Protein AF-A0A7C9RHS9-F1 (afdb_monomer)

Organism: NCBI:txid2712852

pLDDT: mean 80.81, std 12.72, range [39.84, 94.25]

Mean predicted aligned error: 14.35 Å

Structure (mmCIF, N/CA/C/O backbone):
data_AF-A0A7C9RHS9-F1
#
_entry.id   AF-A0A7C9RHS9-F1
#
loop_
_atom_site.group_PDB
_atom_site.id
_atom_site.type_symbol
_atom_site.label_atom_id
_atom_site.label_alt_id
_atom_site.label_comp_id
_atom_site.label_asym_id
_atom_site.label_entity_id
_atom_site.label_seq_id
_atom_site.pdbx_PDB_ins_code
_atom_site.Cartn_x
_atom_site.Cartn_y
_atom_site.Cartn_z
_atom_site.occupancy
_atom_site.B_iso_or_equiv
_atom_site.auth_seq_id
_atom_site.auth_comp_id
_atom_site.auth_asym_id
_atom_site.auth_atom_id
_atom_site.pdbx_PDB_model_num
ATOM 1 N N . MET A 1 1 ? -6.613 -16.966 0.813 1.00 39.84 1 MET A N 1
ATOM 2 C CA . MET A 1 1 ? -6.222 -15.572 1.126 1.00 39.84 1 MET A CA 1
ATOM 3 C C . MET A 1 1 ? -6.980 -14.650 0.186 1.00 39.84 1 MET A C 1
ATOM 5 O O . MET A 1 1 ? -6.854 -14.815 -1.017 1.00 39.84 1 MET A O 1
ATOM 9 N N . THR A 1 2 ? -7.826 -13.759 0.704 1.00 50.84 2 THR A N 1
ATOM 10 C CA . THR A 1 2 ? -8.570 -12.784 -0.112 1.00 50.84 2 THR A CA 1
ATOM 11 C C . THR A 1 2 ? -7.602 -11.729 -0.655 1.00 50.84 2 THR A C 1
ATOM 13 O O . THR A 1 2 ? -6.766 -11.235 0.106 1.00 50.84 2 THR A O 1
ATOM 16 N N . LYS A 1 3 ? -7.686 -11.429 -1.959 1.00 53.22 3 LYS A N 1
ATOM 17 C CA . LYS A 1 3 ? -6.912 -10.382 -2.652 1.00 53.22 3 LYS A CA 1
ATOM 18 C C . LYS A 1 3 ? -6.927 -9.081 -1.837 1.00 53.22 3 LYS A C 1
ATOM 20 O O . LYS A 1 3 ? -7.923 -8.775 -1.183 1.00 53.22 3 LYS A O 1
ATOM 25 N N . ALA A 1 4 ? -5.817 -8.345 -1.841 1.00 57.88 4 ALA A N 1
ATOM 26 C CA . ALA A 1 4 ? -5.818 -6.987 -1.315 1.00 57.88 4 ALA A CA 1
ATOM 27 C C . ALA A 1 4 ? -6.829 -6.174 -2.134 1.00 57.88 4 ALA A C 1
ATOM 29 O O . ALA A 1 4 ? -6.725 -6.130 -3.355 1.00 57.88 4 ALA A O 1
ATOM 30 N N . ASP A 1 5 ? -7.837 -5.614 -1.469 1.00 65.88 5 ASP A N 1
ATOM 31 C CA . ASP A 1 5 ? -8.766 -4.689 -2.106 1.00 65.88 5 ASP A CA 1
ATOM 32 C C . ASP A 1 5 ? -8.003 -3.407 -2.448 1.00 65.88 5 ASP A C 1
ATOM 34 O O . ASP A 1 5 ? -7.659 -2.634 -1.550 1.00 65.88 5 ASP A O 1
ATOM 38 N N . ASP A 1 6 ? -7.759 -3.176 -3.739 1.00 71.31 6 ASP A N 1
ATOM 39 C CA . ASP A 1 6 ? -7.144 -1.950 -4.278 1.00 71.31 6 ASP A CA 1
ATOM 40 C C . ASP A 1 6 ? -8.109 -0.743 -4.247 1.00 71.31 6 ASP A C 1
ATOM 42 O O . ASP A 1 6 ? -7.853 0.307 -4.835 1.00 71.31 6 ASP A O 1
ATOM 46 N N . ARG A 1 7 ? -9.240 -0.870 -3.543 1.00 86.38 7 ARG A N 1
ATOM 47 C CA . ARG A 1 7 ? -10.255 0.174 -3.397 1.00 86.38 7 ARG A CA 1
ATOM 48 C C . ARG A 1 7 ? -9.676 1.406 -2.673 1.00 86.38 7 ARG A C 1
ATOM 50 O O . ARG A 1 7 ? -9.115 1.246 -1.578 1.00 86.38 7 ARG A O 1
ATOM 57 N N . PRO A 1 8 ? -9.850 2.634 -3.205 1.00 87.38 8 PRO A N 1
ATOM 58 C CA . PRO A 1 8 ? -9.391 3.856 -2.541 1.00 87.38 8 PRO A CA 1
ATOM 59 C C . PRO A 1 8 ? -10.091 4.044 -1.188 1.00 87.38 8 PRO A C 1
ATOM 61 O O . PRO A 1 8 ? -11.220 3.589 -1.008 1.00 87.38 8 PRO A O 1
ATOM 64 N N . TRP A 1 9 ? -9.408 4.655 -0.218 1.00 89.88 9 TRP A N 1
ATOM 65 C CA . TRP A 1 9 ? -9.997 5.009 1.081 1.00 89.88 9 TRP A CA 1
ATOM 66 C C . TRP A 1 9 ? -10.868 6.254 0.939 1.00 89.88 9 TRP A C 1
ATOM 68 O O . TRP A 1 9 ? -10.469 7.213 0.276 1.00 89.88 9 TRP A O 1
ATOM 78 N N . THR A 1 10 ? -12.057 6.228 1.537 1.00 93.19 10 THR A N 1
ATOM 79 C CA . THR A 1 10 ? -12.915 7.412 1.650 1.00 93.19 10 THR A CA 1
ATOM 80 C C . THR A 1 10 ? -12.689 8.096 2.998 1.00 93.19 10 THR A C 1
ATOM 82 O O . THR A 1 10 ? -12.277 7.456 3.966 1.00 93.19 10 THR A O 1
ATOM 85 N N . ALA A 1 11 ? -13.001 9.392 3.081 1.00 91.94 11 ALA A N 1
ATOM 86 C CA . ALA A 1 11 ? -12.874 10.152 4.327 1.00 91.94 11 ALA A CA 1
ATOM 87 C C . ALA A 1 11 ? -13.696 9.542 5.482 1.00 91.94 11 ALA A C 1
ATOM 89 O O . ALA A 1 11 ? -13.231 9.499 6.616 1.00 91.94 11 ALA A O 1
ATOM 90 N N . GLU A 1 12 ? -14.884 9.001 5.190 1.00 92.94 12 GLU A N 1
ATOM 91 C CA . GLU A 1 12 ? -15.729 8.323 6.185 1.00 92.94 12 GLU A CA 1
ATOM 92 C C . GLU A 1 12 ? -15.065 7.058 6.749 1.00 92.94 12 GLU A C 1
ATOM 94 O O . GLU A 1 12 ? -15.146 6.783 7.948 1.00 92.94 12 GLU A O 1
ATOM 99 N N . GLU A 1 13 ? -14.378 6.292 5.895 1.00 92.19 13 GLU A N 1
ATOM 100 C CA . GLU A 1 13 ? -13.644 5.099 6.315 1.00 92.19 13 GLU A CA 1
ATOM 101 C C . GLU A 1 13 ? -12.434 5.449 7.176 1.00 92.19 13 GLU A C 1
ATOM 103 O O . GLU A 1 13 ? -12.163 4.755 8.160 1.00 92.19 13 GLU A O 1
ATOM 108 N N . ASP A 1 14 ? -11.725 6.523 6.825 1.00 92.94 14 ASP A N 1
ATOM 109 C CA . ASP A 1 14 ? -10.589 7.029 7.592 1.00 92.94 14 ASP A CA 1
ATOM 110 C C . ASP A 1 14 ? -11.029 7.493 8.988 1.00 92.94 14 ASP A C 1
ATOM 112 O O . ASP A 1 14 ? -10.430 7.094 9.995 1.00 92.94 14 ASP A O 1
ATOM 116 N N . ASP A 1 15 ? -12.114 8.266 9.064 1.00 93.56 15 ASP A N 1
ATOM 117 C CA . ASP A 1 15 ? -12.696 8.742 10.320 1.00 93.56 15 ASP A CA 1
ATOM 118 C C . ASP A 1 15 ? -13.172 7.584 11.198 1.00 93.56 15 ASP A C 1
ATOM 120 O O . ASP A 1 15 ? -12.871 7.528 12.399 1.00 93.56 15 ASP A O 1
ATOM 124 N N . PHE A 1 16 ? -13.885 6.622 10.607 1.00 93.19 16 PHE A N 1
ATOM 125 C CA . PHE A 1 16 ? -14.329 5.426 11.312 1.00 93.19 16 PHE A CA 1
ATOM 126 C C . PHE A 1 16 ? -13.135 4.632 11.850 1.00 93.19 16 PHE A C 1
ATOM 128 O O . PHE A 1 16 ? -13.102 4.283 13.035 1.00 93.19 16 PHE A O 1
ATOM 135 N N . ALA A 1 17 ? -12.126 4.382 11.011 1.00 92.38 17 ALA A N 1
ATOM 136 C CA . ALA A 1 17 ? -10.944 3.627 11.397 1.00 92.38 17 ALA A CA 1
ATOM 137 C C . ALA A 1 17 ? -10.173 4.316 12.530 1.00 92.38 17 ALA A C 1
ATOM 139 O O . ALA A 1 17 ? -9.753 3.631 13.463 1.00 92.38 17 ALA A O 1
ATOM 140 N N . GLN A 1 18 ? -10.022 5.645 12.510 1.00 92.50 18 GLN A N 1
ATOM 141 C CA . GLN A 1 18 ? -9.338 6.385 13.576 1.00 92.50 18 GLN A CA 1
ATOM 142 C C . GLN A 1 18 ? -10.080 6.311 14.912 1.00 92.50 18 GLN A C 1
ATOM 144 O O . GLN A 1 18 ? -9.462 6.010 15.939 1.00 92.50 18 GLN A O 1
ATOM 149 N N . ARG A 1 19 ? -11.400 6.537 14.907 1.00 93.06 19 ARG A N 1
ATOM 150 C CA . ARG A 1 19 ? -12.229 6.482 16.124 1.00 93.06 19 ARG A CA 1
ATOM 151 C C . ARG A 1 19 ? -12.230 5.080 16.731 1.00 93.06 19 ARG A C 1
ATOM 153 O O . ARG A 1 19 ? -12.040 4.914 17.935 1.00 93.06 19 ARG A O 1
ATOM 160 N N . MET A 1 20 ? -12.381 4.064 15.885 1.00 92.81 20 MET A N 1
ATOM 161 C CA . MET A 1 20 ? -12.519 2.673 16.312 1.00 92.81 20 MET A CA 1
ATOM 162 C C . MET A 1 20 ? -11.185 1.993 16.650 1.00 92.81 20 MET A C 1
ATOM 164 O O . MET A 1 20 ? -11.182 1.004 17.381 1.00 92.81 20 MET A O 1
ATOM 168 N N . ASN A 1 21 ? -10.038 2.530 16.213 1.00 89.94 21 ASN A N 1
ATOM 169 C CA . ASN A 1 21 ? -8.709 1.964 16.499 1.00 89.94 21 ASN A CA 1
ATOM 170 C C . ASN A 1 21 ? -8.390 1.863 18.003 1.00 89.94 21 ASN A C 1
ATOM 172 O O . ASN A 1 21 ? -7.574 1.032 18.395 1.00 89.94 21 ASN A O 1
ATOM 176 N N . ARG A 1 22 ? -9.037 2.675 18.853 1.00 88.75 22 ARG A N 1
ATOM 177 C CA . ARG A 1 22 ? -8.914 2.583 20.322 1.00 88.75 22 ARG A CA 1
ATOM 178 C C . ARG A 1 22 ? -9.884 1.587 20.964 1.00 88.75 22 ARG A C 1
ATOM 180 O O . ARG A 1 22 ? -9.629 1.139 22.073 1.00 88.75 22 ARG A O 1
ATOM 187 N N . GLN A 1 23 ? -10.988 1.267 20.294 1.00 91.19 23 GLN A N 1
ATOM 188 C CA . GLN A 1 23 ? -12.101 0.500 20.865 1.00 91.19 23 GLN A CA 1
ATOM 189 C C . GLN A 1 23 ? -12.127 -0.958 20.397 1.00 91.19 23 GLN A C 1
ATOM 191 O O . GLN A 1 23 ? -12.636 -1.827 21.097 1.00 91.19 23 GLN A O 1
ATOM 196 N N . MET A 1 24 ? -11.583 -1.247 19.215 1.00 93.19 24 MET A N 1
ATOM 197 C CA . MET A 1 24 ? -11.634 -2.578 18.621 1.00 93.19 24 MET A CA 1
ATOM 198 C C . MET A 1 24 ? -10.333 -2.945 17.910 1.00 93.19 24 MET A C 1
ATOM 200 O O . MET A 1 24 ? -9.530 -2.106 17.506 1.00 93.19 24 MET A O 1
ATOM 204 N N . THR A 1 25 ? -10.127 -4.248 17.724 1.00 94.25 25 THR A N 1
ATOM 205 C CA . THR A 1 25 ? -8.946 -4.738 17.011 1.00 94.25 25 THR A CA 1
ATOM 206 C C . THR A 1 25 ? -9.019 -4.394 15.522 1.00 94.25 25 THR A C 1
ATOM 208 O O . THR A 1 25 ? -10.082 -4.435 14.904 1.00 94.25 25 THR A O 1
ATOM 211 N N . ARG A 1 26 ? -7.863 -4.177 14.887 1.00 92.50 26 ARG A N 1
ATOM 212 C CA . ARG A 1 26 ? -7.760 -3.906 13.436 1.00 92.50 26 ARG A CA 1
ATOM 213 C C . ARG A 1 26 ? -8.406 -4.987 12.557 1.00 92.50 26 ARG A C 1
ATOM 215 O O . ARG A 1 26 ? -8.816 -4.707 11.436 1.00 92.50 26 ARG A O 1
ATOM 222 N N . LYS A 1 27 ? -8.508 -6.227 13.056 1.00 93.44 27 LYS A N 1
ATOM 223 C CA . LYS A 1 27 ? -9.218 -7.323 12.377 1.00 93.44 27 LYS A CA 1
ATOM 224 C C . LYS A 1 27 ? -10.734 -7.100 12.387 1.00 93.44 27 LYS A C 1
ATOM 226 O O . LYS A 1 27 ? -11.376 -7.381 11.384 1.00 93.44 27 LYS A O 1
ATOM 231 N N . ALA A 1 28 ? -11.291 -6.608 13.494 1.00 93.06 28 ALA A N 1
ATOM 232 C CA . ALA A 1 28 ? -12.710 -6.279 13.605 1.00 93.06 28 ALA A CA 1
ATOM 233 C C . ALA A 1 28 ? -13.068 -5.045 12.763 1.00 93.06 28 ALA A C 1
ATOM 235 O O . ALA A 1 28 ? -14.023 -5.112 11.999 1.00 93.06 28 ALA A O 1
ATOM 236 N N . ILE A 1 29 ? -12.237 -3.994 12.796 1.00 93.62 29 ILE A N 1
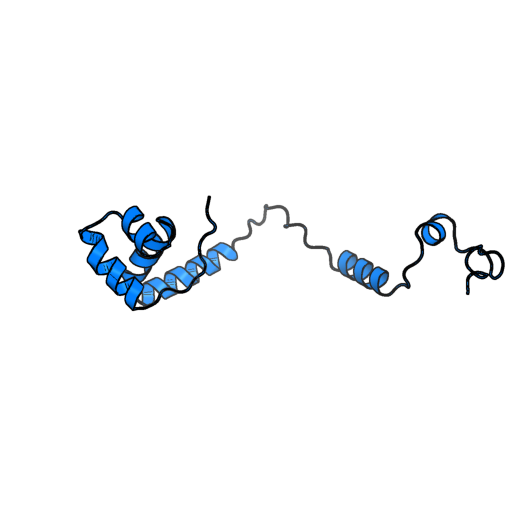ATOM 237 C CA . ILE A 1 29 ? -12.389 -2.810 11.925 1.00 93.62 29 ILE A CA 1
ATOM 238 C C . ILE A 1 29 ? -12.434 -3.236 10.457 1.00 93.62 29 ILE A C 1
ATOM 240 O O . ILE A 1 29 ? -13.326 -2.836 9.718 1.00 93.62 29 ILE A O 1
ATOM 244 N N . GLY A 1 30 ? -11.509 -4.111 10.050 1.00 92.31 30 GLY A N 1
ATOM 245 C CA . GLY A 1 30 ? -11.489 -4.656 8.695 1.00 92.31 30 GLY A CA 1
ATOM 246 C C . GLY A 1 30 ? -12.781 -5.388 8.330 1.00 92.31 30 GLY A C 1
ATOM 247 O O . GLY A 1 30 ? -13.312 -5.162 7.252 1.00 92.31 30 GLY A O 1
ATOM 248 N N . LYS A 1 31 ? -13.342 -6.199 9.238 1.00 92.75 31 LYS A N 1
ATOM 249 C CA . LYS A 1 31 ? -14.627 -6.875 8.992 1.00 92.75 31 LYS A CA 1
ATOM 250 C C . LYS A 1 31 ? -15.778 -5.891 8.771 1.00 92.75 31 LYS A C 1
ATOM 252 O O . LYS A 1 31 ? -16.586 -6.140 7.887 1.00 92.75 31 LYS A O 1
ATOM 257 N N . VAL A 1 32 ? -15.844 -4.805 9.544 1.00 92.88 32 VAL A N 1
ATOM 258 C CA . VAL A 1 32 ? -16.903 -3.790 9.403 1.00 92.88 32 VAL A CA 1
ATOM 259 C C . VAL A 1 32 ? -16.753 -3.012 8.093 1.00 92.88 32 VAL A C 1
ATOM 261 O O . VAL A 1 32 ? -17.734 -2.800 7.394 1.00 92.88 32 VAL A O 1
ATOM 264 N N . LEU A 1 33 ? -15.521 -2.651 7.723 1.00 90.38 33 LEU A N 1
ATOM 265 C CA . LEU A 1 33 ? -15.216 -1.903 6.495 1.00 90.38 33 LEU A CA 1
ATOM 266 C C . LEU A 1 33 ? -15.126 -2.778 5.229 1.00 90.38 33 LEU A C 1
ATOM 268 O O . LEU A 1 33 ? -14.808 -2.277 4.150 1.00 90.38 33 LEU A O 1
ATOM 272 N N . GLY A 1 34 ? -15.302 -4.097 5.352 1.00 91.44 34 GLY A N 1
ATOM 273 C CA . GLY A 1 34 ? -15.071 -5.043 4.255 1.00 91.44 34 GLY A CA 1
ATOM 274 C C . GLY A 1 34 ? -13.617 -5.090 3.762 1.00 91.44 34 GLY A C 1
ATOM 275 O O . GLY A 1 34 ? -13.369 -5.473 2.628 1.00 91.44 34 GLY A O 1
ATOM 276 N N . ARG A 1 35 ? -12.635 -4.697 4.584 1.00 90.50 35 ARG A N 1
ATOM 277 C CA . ARG A 1 35 ? -11.202 -4.666 4.241 1.00 90.50 35 ARG A CA 1
ATOM 278 C C . ARG A 1 35 ? -10.393 -5.705 5.020 1.00 90.50 35 ARG A C 1
ATOM 280 O O . ARG A 1 35 ? -10.761 -6.174 6.097 1.00 90.50 35 ARG A O 1
ATOM 287 N N . THR A 1 36 ? -9.203 -6.033 4.520 1.00 91.69 36 THR A N 1
ATOM 288 C CA . THR A 1 36 ? -8.271 -6.909 5.249 1.00 91.69 36 THR A CA 1
ATOM 289 C C . THR A 1 36 ? -7.610 -6.181 6.428 1.00 91.69 36 THR A C 1
ATOM 291 O O . THR A 1 36 ? -7.392 -4.969 6.397 1.00 91.69 36 THR A O 1
ATOM 294 N N . LYS A 1 37 ? -7.192 -6.931 7.461 1.00 92.62 37 LYS A N 1
ATOM 295 C CA . LYS A 1 37 ? -6.413 -6.394 8.602 1.00 92.62 37 LYS A CA 1
ATOM 296 C C . LYS A 1 37 ? -5.181 -5.599 8.138 1.00 92.62 37 LYS A C 1
ATOM 298 O O . LYS A 1 37 ? -4.837 -4.580 8.739 1.00 92.62 37 LYS A O 1
ATOM 303 N N . ASN A 1 38 ? -4.505 -6.079 7.093 1.00 91.06 38 ASN A N 1
ATOM 304 C CA . ASN A 1 38 ? -3.296 -5.449 6.563 1.00 91.06 38 ASN A CA 1
ATOM 305 C C . ASN A 1 38 ? -3.616 -4.118 5.880 1.00 91.06 38 ASN A C 1
ATOM 307 O O . ASN A 1 38 ? -2.896 -3.150 6.111 1.00 91.06 38 ASN A O 1
ATOM 311 N N . ALA A 1 39 ? -4.720 -4.045 5.129 1.00 90.31 39 ALA A N 1
ATOM 312 C CA . ALA A 1 39 ? -5.186 -2.798 4.532 1.00 90.31 39 ALA A CA 1
ATOM 313 C C . ALA A 1 39 ? -5.497 -1.748 5.610 1.00 90.31 39 ALA A C 1
ATOM 315 O O . ALA A 1 39 ? -4.998 -0.633 5.523 1.00 90.31 39 ALA A O 1
ATOM 316 N N . VAL A 1 40 ? -6.215 -2.123 6.677 1.00 92.56 40 VAL A N 1
ATOM 317 C CA . VAL A 1 40 ? -6.496 -1.226 7.818 1.00 92.56 40 VAL A CA 1
ATOM 318 C C . VAL A 1 40 ? -5.211 -0.768 8.510 1.00 92.56 40 VAL A C 1
ATOM 320 O O . VAL A 1 40 ? -5.060 0.401 8.847 1.00 92.56 40 VAL A O 1
ATOM 323 N N . THR A 1 41 ? -4.251 -1.676 8.699 1.00 92.44 41 THR A N 1
ATOM 324 C CA . THR A 1 41 ? -2.965 -1.332 9.329 1.00 92.44 41 THR A CA 1
ATOM 325 C C . THR A 1 41 ? -2.155 -0.363 8.465 1.00 92.44 41 THR A C 1
ATOM 327 O O . THR A 1 41 ? -1.559 0.573 8.994 1.00 92.44 41 THR A O 1
ATOM 330 N N . GLY A 1 42 ? -2.145 -0.564 7.144 1.00 91.25 42 GLY A N 1
ATOM 331 C CA . GLY A 1 42 ? -1.500 0.340 6.194 1.00 91.25 42 GLY A CA 1
ATOM 332 C C . GLY A 1 42 ? -2.186 1.705 6.118 1.00 91.25 42 GLY A C 1
ATOM 333 O O . GLY A 1 42 ? -1.495 2.718 6.154 1.00 91.25 42 GLY A 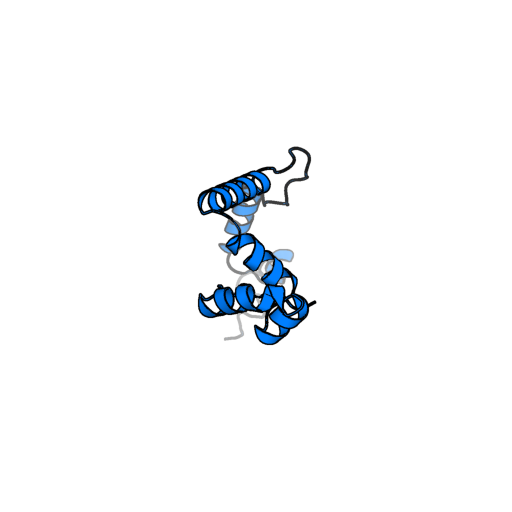O 1
ATOM 334 N N . GLY A 1 43 ? -3.522 1.730 6.087 1.00 91.06 43 GLY A N 1
ATOM 335 C CA . GLY A 1 43 ? -4.327 2.956 6.081 1.00 91.06 43 GLY A CA 1
ATOM 336 C C . GLY A 1 43 ? -4.083 3.810 7.323 1.00 91.06 43 GLY A C 1
ATOM 337 O O . GLY A 1 43 ? -3.668 4.958 7.207 1.00 91.06 43 GLY A O 1
ATOM 338 N N . LEU A 1 44 ? -4.189 3.222 8.520 1.00 92.25 44 LEU A N 1
ATOM 339 C CA . LEU A 1 44 ? -3.902 3.925 9.779 1.00 92.25 44 LEU A CA 1
ATOM 340 C C . LEU A 1 44 ? -2.462 4.449 9.851 1.00 92.25 44 LEU A C 1
ATOM 342 O O . LEU A 1 44 ? -2.226 5.539 10.369 1.00 92.25 44 LEU A O 1
ATOM 346 N N . ARG A 1 45 ? -1.493 3.693 9.320 1.00 91.62 45 ARG A N 1
ATOM 347 C CA . ARG A 1 45 ? -0.099 4.145 9.246 1.00 91.62 45 ARG A CA 1
ATOM 348 C C . ARG A 1 45 ? 0.049 5.358 8.328 1.00 91.62 45 ARG A C 1
ATOM 350 O O . ARG A 1 45 ? 0.776 6.274 8.684 1.00 91.62 45 ARG A O 1
ATOM 357 N N . LEU A 1 46 ? -0.626 5.370 7.179 1.00 89.94 46 LEU A N 1
ATOM 358 C CA . LEU A 1 46 ? -0.619 6.519 6.271 1.00 89.94 46 LEU A CA 1
ATOM 359 C C . LEU A 1 46 ? -1.290 7.736 6.910 1.00 89.94 46 LEU A C 1
ATOM 361 O O . LEU A 1 46 ? -0.742 8.831 6.817 1.00 89.94 46 LEU A O 1
ATOM 365 N N . LEU A 1 47 ? -2.418 7.551 7.599 1.00 89.56 47 LEU A N 1
ATOM 366 C CA . LEU A 1 47 ? -3.120 8.626 8.306 1.00 89.56 47 LEU A CA 1
ATOM 367 C C . LEU A 1 47 ? -2.256 9.278 9.388 1.00 89.56 47 LEU A C 1
ATOM 369 O O . LEU A 1 47 ? -2.275 10.496 9.514 1.00 89.56 47 LEU A O 1
ATOM 373 N N . ALA A 1 48 ? -1.457 8.486 10.104 1.00 91.06 48 ALA A N 1
ATOM 374 C CA . ALA A 1 48 ? -0.542 8.985 11.127 1.00 91.06 48 ALA A CA 1
ATOM 375 C C . ALA A 1 48 ? 0.695 9.720 10.569 1.00 91.06 48 ALA A C 1
ATOM 377 O O . ALA A 1 48 ? 1.374 10.400 11.331 1.00 91.06 48 ALA A O 1
ATOM 378 N N . MET A 1 49 ? 1.006 9.573 9.276 1.00 92.75 49 MET A N 1
ATOM 379 C CA . MET A 1 49 ? 2.166 10.211 8.642 1.00 92.75 49 MET A CA 1
ATOM 380 C C . MET A 1 49 ? 1.874 11.641 8.197 1.00 92.75 49 MET A C 1
ATOM 382 O O . MET A 1 49 ? 0.786 11.936 7.687 1.00 92.75 49 MET A O 1
ATOM 386 N N . THR A 1 50 ? 2.894 12.496 8.274 1.00 94.06 50 THR A N 1
ATOM 387 C CA . THR A 1 50 ? 2.844 13.848 7.701 1.00 94.06 50 THR A CA 1
ATOM 388 C C . THR A 1 50 ? 2.860 13.806 6.163 1.00 94.06 50 THR A C 1
ATOM 390 O O . THR A 1 50 ? 3.287 12.813 5.559 1.00 94.06 50 THR A O 1
ATOM 393 N N . PRO A 1 51 ? 2.424 14.878 5.471 1.00 92.19 51 PRO A N 1
ATOM 394 C CA . PRO A 1 51 ? 2.504 14.946 4.011 1.00 92.19 51 PRO A CA 1
ATOM 395 C C . PRO A 1 51 ? 3.930 14.759 3.468 1.00 92.19 51 PRO A C 1
ATOM 397 O O . PRO A 1 51 ? 4.107 14.146 2.415 1.00 92.19 51 PRO A O 1
ATOM 400 N N . GLU A 1 52 ? 4.944 15.244 4.189 1.00 92.56 52 GLU A N 1
ATOM 401 C CA . GLU A 1 52 ? 6.355 15.087 3.819 1.00 92.56 52 GLU A CA 1
ATOM 402 C C . GLU A 1 52 ? 6.821 13.637 3.952 1.00 92.56 52 GLU A C 1
ATOM 404 O O . GLU A 1 52 ? 7.395 13.082 3.015 1.00 92.56 52 GLU A O 1
ATOM 409 N N . GLU A 1 53 ? 6.495 12.973 5.062 1.00 92.81 53 GLU A N 1
ATOM 410 C CA . GLU A 1 53 ? 6.808 11.556 5.267 1.00 92.81 53 GLU A CA 1
ATOM 411 C C . GLU A 1 53 ? 6.167 10.669 4.199 1.00 92.81 53 GLU A C 1
ATOM 413 O O . GLU A 1 53 ? 6.795 9.726 3.714 1.00 92.81 53 GLU A O 1
ATOM 418 N N . ARG A 1 54 ? 4.938 10.987 3.774 1.00 91.31 54 ARG A N 1
ATOM 419 C CA . ARG A 1 54 ? 4.263 10.269 2.683 1.00 91.31 54 ARG A CA 1
ATOM 420 C C . ARG A 1 54 ? 5.008 10.423 1.357 1.00 91.31 54 ARG A C 1
ATOM 422 O O . ARG A 1 54 ? 5.182 9.431 0.646 1.00 91.31 54 ARG A O 1
ATOM 429 N N . ARG A 1 55 ? 5.476 11.635 1.031 1.00 90.06 55 ARG A N 1
ATOM 430 C CA . ARG A 1 55 ? 6.293 11.894 -0.171 1.00 90.06 55 ARG A CA 1
ATOM 431 C C . ARG A 1 55 ? 7.619 11.139 -0.106 1.00 90.06 55 ARG A C 1
ATOM 433 O O . ARG A 1 55 ? 7.982 10.471 -1.072 1.00 90.06 55 ARG A O 1
ATOM 440 N N . ASN A 1 56 ? 8.287 11.165 1.044 1.00 94.06 56 ASN A N 1
ATOM 441 C CA . ASN A 1 56 ? 9.546 10.455 1.262 1.00 94.06 56 ASN A CA 1
ATOM 442 C C . ASN A 1 56 ? 9.365 8.936 1.159 1.00 94.06 56 ASN A C 1
ATOM 444 O O . ASN A 1 56 ? 10.159 8.267 0.503 1.00 94.06 56 ASN A O 1
ATOM 448 N N . LEU A 1 57 ? 8.288 8.382 1.725 1.00 89.81 57 LEU A N 1
ATOM 449 C CA . LEU A 1 57 ? 7.947 6.964 1.594 1.00 89.81 57 LEU A CA 1
ATOM 450 C C . LEU A 1 57 ? 7.696 6.576 0.132 1.00 89.81 57 LEU A C 1
ATOM 452 O O . LEU A 1 57 ? 8.133 5.510 -0.307 1.00 89.81 57 LEU A O 1
ATOM 456 N N . HIS A 1 58 ? 6.992 7.424 -0.621 1.00 88.69 58 HIS A N 1
ATOM 457 C CA . HIS A 1 58 ? 6.772 7.220 -2.050 1.00 88.69 58 HIS A CA 1
ATOM 458 C C . HIS A 1 58 ? 8.099 7.224 -2.825 1.00 88.69 58 HIS A C 1
ATOM 460 O O . HIS A 1 58 ? 8.362 6.297 -3.594 1.00 88.69 58 HIS A O 1
ATOM 466 N N . ALA A 1 59 ? 8.969 8.206 -2.573 1.00 90.19 59 ALA A N 1
ATOM 467 C CA . ALA A 1 59 ? 10.293 8.292 -3.186 1.00 90.19 59 ALA A CA 1
ATOM 468 C C . ALA A 1 59 ? 11.164 7.072 -2.843 1.00 90.19 59 ALA A C 1
ATOM 470 O O . ALA A 1 59 ? 11.719 6.435 -3.737 1.00 90.19 59 ALA A O 1
ATOM 471 N N . TYR A 1 60 ? 11.207 6.677 -1.571 1.00 88.56 60 TYR A N 1
ATOM 472 C CA . TYR A 1 60 ? 11.933 5.498 -1.099 1.00 88.56 60 TYR A CA 1
ATOM 473 C C . TYR A 1 60 ? 11.448 4.205 -1.773 1.00 88.56 60 TYR A C 1
ATOM 475 O O . TYR A 1 60 ? 12.250 3.394 -2.236 1.00 88.56 60 TYR A O 1
ATOM 483 N N . ARG A 1 61 ? 10.127 4.023 -1.906 1.00 87.25 61 ARG A N 1
ATOM 484 C CA . ARG A 1 61 ? 9.540 2.886 -2.637 1.00 87.25 61 ARG A CA 1
ATOM 485 C C . ARG A 1 61 ? 9.912 2.886 -4.118 1.00 87.25 61 ARG A C 1
ATOM 487 O O . ARG A 1 61 ? 10.160 1.817 -4.671 1.00 87.25 61 ARG A O 1
ATOM 494 N N . SER A 1 62 ? 9.956 4.057 -4.749 1.00 84.94 62 SER A N 1
ATOM 495 C CA . SER A 1 62 ? 10.407 4.199 -6.136 1.00 84.94 62 SER A CA 1
ATOM 496 C C . SER A 1 62 ? 11.873 3.795 -6.290 1.00 84.94 62 SER A C 1
ATOM 498 O O . SER A 1 62 ? 12.205 3.029 -7.190 1.00 84.94 62 SER A O 1
ATOM 500 N N . GLN A 1 63 ? 12.740 4.244 -5.380 1.00 83.75 63 GLN A N 1
ATOM 501 C CA . GLN A 1 63 ? 14.159 3.881 -5.377 1.00 83.75 63 GLN A CA 1
ATOM 502 C C . GLN A 1 63 ? 14.363 2.374 -5.181 1.00 83.75 63 GLN A C 1
ATOM 504 O O . GLN A 1 63 ? 15.153 1.767 -5.895 1.00 83.75 63 GLN A O 1
ATOM 509 N N . LEU A 1 64 ? 13.621 1.745 -4.261 1.00 79.56 64 LEU A N 1
ATOM 510 C CA . LEU A 1 64 ? 13.663 0.291 -4.069 1.00 79.56 64 LEU A CA 1
ATOM 511 C C . LEU A 1 64 ? 13.283 -0.477 -5.339 1.00 79.56 64 LEU A C 1
ATOM 513 O O . LEU A 1 64 ? 13.926 -1.470 -5.649 1.00 79.56 64 LEU A O 1
ATOM 517 N N . ARG A 1 65 ? 12.278 -0.012 -6.094 1.00 71.81 65 ARG A N 1
ATOM 518 C CA . ARG A 1 65 ? 11.904 -0.627 -7.380 1.00 71.81 65 ARG A CA 1
ATOM 519 C C . ARG A 1 65 ? 12.998 -0.514 -8.443 1.00 71.81 65 ARG A C 1
ATOM 521 O O . ARG A 1 65 ? 13.028 -1.334 -9.351 1.00 71.81 65 ARG A O 1
ATOM 528 N N . GLN A 1 66 ? 13.848 0.507 -8.358 1.00 67.44 66 GLN A N 1
ATOM 529 C CA . GLN A 1 66 ? 14.946 0.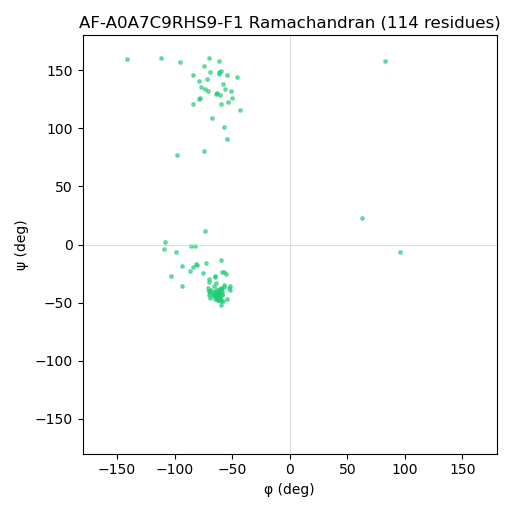727 -9.302 1.00 67.44 66 GLN A CA 1
ATOM 530 C C . GLN A 1 66 ? 16.208 -0.068 -8.954 1.00 67.44 66 GLN A C 1
ATOM 532 O O . GLN A 1 66 ? 17.039 -0.277 -9.834 1.00 67.44 66 GLN A O 1
ATOM 537 N N . LYS A 1 67 ? 16.353 -0.540 -7.708 1.00 63.25 67 LYS A N 1
ATOM 538 C CA . LYS A 1 67 ? 17.434 -1.450 -7.314 1.00 63.25 67 LYS A CA 1
ATOM 539 C C . LYS A 1 67 ? 17.153 -2.853 -7.860 1.00 63.25 67 LYS A C 1
ATOM 541 O O . LYS A 1 67 ? 16.637 -3.709 -7.153 1.00 63.25 67 LYS A O 1
ATOM 546 N N . VAL A 1 68 ? 17.459 -3.052 -9.136 1.00 61.66 68 VAL A N 1
ATOM 547 C CA . VAL A 1 68 ? 17.676 -4.377 -9.727 1.00 61.66 68 VAL A CA 1
ATOM 548 C C . VAL A 1 68 ? 19.085 -4.799 -9.313 1.00 61.66 68 VAL A C 1
ATOM 550 O O . VAL A 1 68 ? 20.014 -4.007 -9.491 1.00 61.66 68 VAL A O 1
ATOM 553 N N . ASP A 1 69 ? 19.253 -5.974 -8.702 1.00 63.91 69 ASP A N 1
ATOM 554 C CA . ASP A 1 69 ? 20.593 -6.483 -8.396 1.00 63.91 69 ASP A CA 1
ATOM 555 C C . ASP A 1 69 ? 21.360 -6.643 -9.723 1.00 63.91 69 ASP A C 1
ATOM 557 O O . ASP A 1 69 ? 20.823 -7.249 -10.654 1.00 63.91 69 ASP A O 1
ATOM 561 N N . PRO A 1 70 ? 22.585 -6.106 -9.864 1.00 64.31 70 PRO A N 1
ATOM 562 C CA . PRO A 1 70 ? 23.387 -6.306 -11.070 1.00 64.31 70 PRO A CA 1
ATOM 563 C C . PRO A 1 70 ? 23.641 -7.785 -11.396 1.00 64.31 70 PRO A C 1
ATOM 565 O O . PRO A 1 70 ? 23.928 -8.105 -12.547 1.00 64.31 70 PRO A O 1
ATOM 568 N N . ASN A 1 71 ? 23.563 -8.665 -10.391 1.00 68.50 71 ASN A N 1
ATOM 569 C CA . ASN A 1 71 ? 23.756 -10.107 -10.517 1.00 68.50 71 ASN A CA 1
ATOM 570 C C . ASN A 1 71 ? 22.444 -10.897 -10.606 1.00 68.50 71 ASN A C 1
ATOM 572 O O . ASN A 1 71 ? 22.500 -12.108 -10.832 1.00 68.50 71 ASN A O 1
ATOM 576 N N . ASP A 1 72 ? 21.279 -10.261 -10.432 1.00 67.38 72 ASP A N 1
ATOM 577 C CA . ASP A 1 72 ? 20.017 -10.945 -10.703 1.00 67.38 72 ASP A CA 1
ATOM 578 C C . ASP A 1 72 ? 19.969 -11.266 -12.203 1.00 67.38 72 ASP A C 1
ATOM 580 O O . ASP A 1 72 ? 20.197 -10.374 -13.032 1.00 67.38 72 ASP A O 1
ATOM 584 N N . PRO A 1 73 ? 19.671 -12.521 -12.594 1.00 65.56 73 PRO A N 1
ATOM 585 C CA . PRO A 1 73 ? 19.489 -12.833 -13.998 1.00 65.56 73 PRO A CA 1
ATOM 586 C C . PRO A 1 73 ? 18.394 -11.907 -14.534 1.00 65.56 73 PRO A C 1
ATOM 588 O O . PRO A 1 73 ? 17.360 -11.739 -13.873 1.00 65.56 73 PRO A O 1
ATOM 591 N N . PRO A 1 74 ? 18.592 -11.282 -15.707 1.00 64.62 74 PRO A N 1
ATOM 592 C CA . PRO A 1 74 ? 17.577 -10.414 -16.268 1.00 64.62 74 PRO A CA 1
ATOM 593 C C . PRO A 1 74 ? 16.282 -11.219 -16.334 1.00 64.62 74 PRO A C 1
ATOM 595 O O . PRO A 1 74 ? 16.254 -12.289 -16.944 1.00 64.62 74 PRO A O 1
ATOM 598 N N . ILE A 1 75 ? 15.212 -10.722 -15.694 1.00 67.12 75 ILE A N 1
ATOM 599 C CA . ILE A 1 75 ? 13.843 -11.174 -15.981 1.00 67.12 75 ILE A CA 1
ATOM 600 C C . ILE A 1 75 ? 13.789 -11.244 -17.499 1.00 67.12 75 ILE A C 1
ATOM 602 O O . ILE A 1 75 ? 14.032 -10.202 -18.100 1.00 67.12 75 ILE A O 1
ATOM 606 N N . TYR A 1 76 ? 13.608 -12.431 -18.091 1.00 68.50 76 TYR A N 1
ATOM 607 C CA . TYR A 1 76 ? 13.841 -12.672 -19.518 1.00 68.50 76 TYR A CA 1
ATOM 608 C C . TYR A 1 76 ? 13.045 -11.672 -20.362 1.00 68.50 76 TYR A C 1
ATOM 610 O O . TYR A 1 76 ? 11.869 -11.866 -20.670 1.00 68.50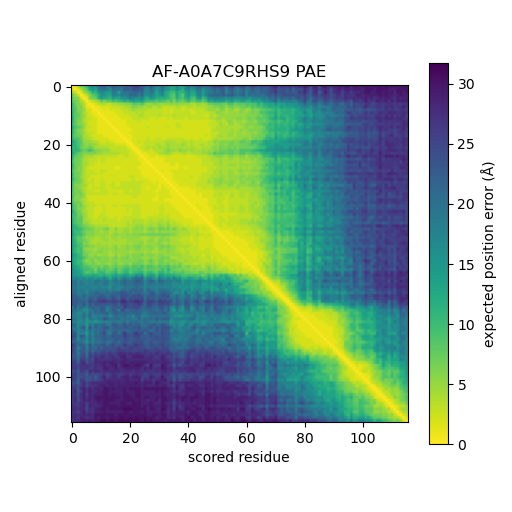 76 TYR A O 1
ATOM 618 N N . ARG A 1 77 ? 13.675 -10.539 -20.667 1.00 68.25 77 ARG A N 1
ATOM 619 C CA . ARG A 1 77 ? 13.163 -9.534 -21.578 1.00 68.25 77 ARG A CA 1
ATOM 620 C C . ARG A 1 77 ? 13.593 -10.050 -22.941 1.00 68.25 77 ARG A C 1
ATOM 622 O O . ARG A 1 77 ? 14.794 -10.258 -23.122 1.00 68.25 77 ARG A O 1
ATOM 629 N N . PRO A 1 78 ? 12.655 -10.297 -23.868 1.00 80.50 78 PRO A N 1
ATOM 630 C CA . PRO A 1 78 ? 13.020 -10.665 -25.224 1.00 80.50 78 PRO A CA 1
ATOM 631 C C . PRO A 1 78 ? 14.033 -9.650 -25.756 1.00 80.50 78 PRO A C 1
ATOM 633 O O . PRO A 1 78 ? 13.847 -8.441 -25.579 1.00 80.50 78 PRO A O 1
ATOM 636 N N . THR A 1 79 ? 15.123 -10.131 -26.352 1.00 83.12 79 THR A N 1
ATOM 637 C CA . THR A 1 79 ? 16.100 -9.239 -26.983 1.00 83.12 79 THR A CA 1
ATOM 638 C C . THR A 1 79 ? 15.423 -8.452 -28.115 1.00 83.12 79 THR A C 1
ATOM 640 O O . THR A 1 79 ? 14.397 -8.898 -28.643 1.00 83.12 79 THR A O 1
ATOM 643 N N . PRO A 1 80 ? 15.967 -7.293 -28.532 1.00 86.44 80 PRO A N 1
ATOM 644 C CA . PRO A 1 80 ? 15.455 -6.570 -29.698 1.00 86.44 80 PRO A CA 1
ATOM 645 C C . PRO A 1 80 ? 15.340 -7.461 -30.944 1.00 86.44 80 PRO A C 1
ATOM 647 O O . PRO A 1 80 ? 14.370 -7.356 -31.686 1.00 86.44 80 PRO A O 1
ATOM 650 N N . GLU A 1 81 ? 16.280 -8.393 -31.119 1.00 87.06 81 GLU A N 1
A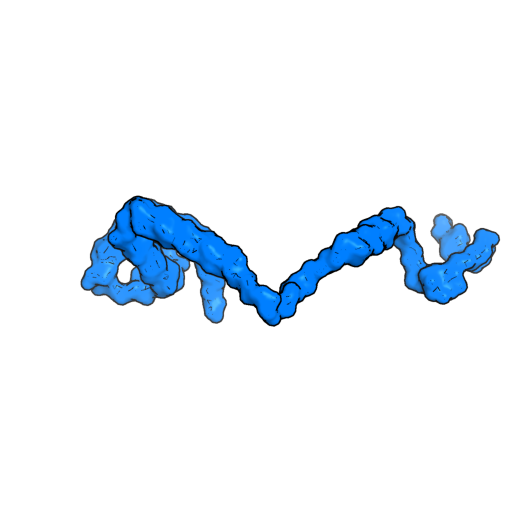TOM 651 C CA . GLU A 1 81 ? 16.252 -9.395 -32.189 1.00 87.06 81 GLU A CA 1
ATOM 652 C C . GLU A 1 81 ? 15.057 -10.345 -32.071 1.00 87.06 81 GLU 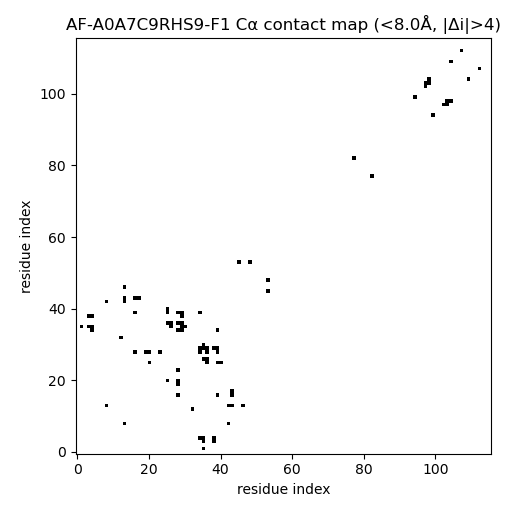A C 1
ATOM 654 O O . GLU A 1 81 ? 14.359 -10.576 -33.052 1.00 87.06 81 GLU A O 1
ATOM 659 N N . MET A 1 82 ? 14.764 -10.852 -30.870 1.00 86.00 82 MET A N 1
ATOM 660 C CA . MET A 1 82 ? 13.600 -11.712 -30.640 1.00 86.00 82 MET A CA 1
ATOM 661 C C . MET A 1 82 ? 12.270 -10.987 -30.850 1.00 86.00 82 MET A C 1
ATOM 663 O O . MET A 1 82 ? 11.302 -11.592 -31.309 1.00 86.00 82 MET A O 1
ATOM 667 N N . LEU A 1 83 ? 12.195 -9.703 -30.488 1.00 89.25 83 LEU A N 1
ATOM 668 C CA . LEU A 1 83 ? 11.014 -8.882 -30.757 1.00 89.25 83 LEU A CA 1
ATOM 669 C C . LEU A 1 83 ? 10.833 -8.677 -32.258 1.00 89.25 83 LEU A C 1
ATOM 671 O O . LEU A 1 83 ? 9.726 -8.850 -32.758 1.00 89.25 83 LEU A O 1
ATOM 675 N N . HIS A 1 84 ? 11.922 -8.386 -32.970 1.00 88.44 84 HIS A N 1
ATOM 676 C CA . HIS A 1 84 ? 11.898 -8.234 -34.417 1.00 88.44 84 HIS A CA 1
ATOM 677 C C . HIS A 1 84 ? 11.472 -9.529 -35.117 1.00 88.44 84 HIS A C 1
ATOM 679 O O . HIS A 1 84 ? 10.562 -9.503 -35.935 1.00 88.44 84 HIS A O 1
ATOM 685 N N . ASP A 1 85 ? 12.051 -10.672 -34.750 1.00 88.44 85 ASP A N 1
ATOM 686 C CA . ASP A 1 85 ? 11.676 -11.984 -35.289 1.00 88.44 85 ASP A CA 1
ATOM 687 C C . ASP A 1 85 ? 10.202 -12.326 -35.002 1.00 88.44 85 ASP A C 1
ATOM 689 O O . ASP A 1 85 ? 9.481 -12.793 -35.885 1.00 88.44 85 ASP A O 1
ATOM 693 N N . ARG A 1 86 ? 9.698 -12.009 -33.804 1.00 84.88 86 ARG A N 1
ATOM 694 C CA . ARG A 1 86 ? 8.270 -12.147 -33.486 1.00 84.88 86 ARG A CA 1
ATOM 695 C C . ARG A 1 86 ? 7.395 -11.264 -34.378 1.00 84.88 86 ARG A C 1
ATOM 697 O O . ARG A 1 86 ? 6.363 -11.728 -34.859 1.00 84.88 86 ARG A O 1
ATOM 704 N N . ASP A 1 87 ? 7.780 -10.008 -34.573 1.00 89.81 87 ASP A N 1
ATOM 705 C CA . ASP A 1 87 ? 7.024 -9.051 -35.379 1.00 89.81 87 ASP A CA 1
ATOM 706 C C . ASP A 1 87 ? 7.082 -9.414 -36.879 1.00 89.81 87 ASP A C 1
ATOM 708 O O . ASP A 1 87 ? 6.093 -9.274 -37.589 1.00 89.81 87 ASP A O 1
ATOM 712 N N . VAL A 1 88 ? 8.185 -9.994 -37.359 1.00 86.25 88 VAL A N 1
ATOM 713 C CA . VAL A 1 88 ? 8.279 -10.576 -38.710 1.00 86.25 88 VAL A CA 1
ATOM 714 C C . VAL A 1 88 ? 7.325 -11.763 -38.855 1.00 86.25 88 VAL A C 1
ATOM 716 O O . VAL A 1 88 ? 6.587 -11.847 -39.836 1.00 86.25 88 VAL A O 1
ATOM 719 N N . ARG A 1 89 ? 7.280 -12.667 -37.867 1.00 79.75 89 ARG A N 1
ATOM 720 C CA . ARG A 1 89 ? 6.366 -13.823 -37.881 1.00 79.75 89 ARG A CA 1
ATOM 721 C C . ARG A 1 89 ? 4.896 -13.421 -37.849 1.00 79.75 89 ARG A C 1
ATOM 723 O O . ARG A 1 89 ? 4.082 -14.129 -38.430 1.00 79.75 89 ARG A O 1
ATOM 730 N N . SER A 1 90 ? 4.548 -12.319 -37.186 1.00 78.56 90 SER A N 1
ATOM 731 C CA . SER A 1 90 ? 3.164 -11.832 -37.136 1.00 78.56 90 SER A CA 1
ATOM 732 C C . SER A 1 90 ? 2.714 -11.163 -38.438 1.00 78.56 90 SER A C 1
ATOM 734 O O . SER A 1 90 ? 1.519 -11.152 -38.722 1.00 78.56 90 SER A O 1
ATOM 736 N N . MET A 1 91 ? 3.650 -10.644 -39.240 1.00 79.62 91 MET A N 1
ATOM 737 C CA . MET A 1 91 ? 3.375 -10.078 -40.567 1.00 79.62 91 MET A CA 1
ATOM 738 C C . MET A 1 91 ? 3.251 -11.140 -41.669 1.00 79.62 91 MET A C 1
ATOM 740 O O . MET A 1 91 ? 2.728 -10.843 -42.744 1.00 79.62 91 MET A O 1
ATOM 744 N N . LEU A 1 92 ? 3.725 -12.368 -41.432 1.00 74.56 92 LEU A N 1
ATOM 745 C CA . LEU A 1 92 ? 3.56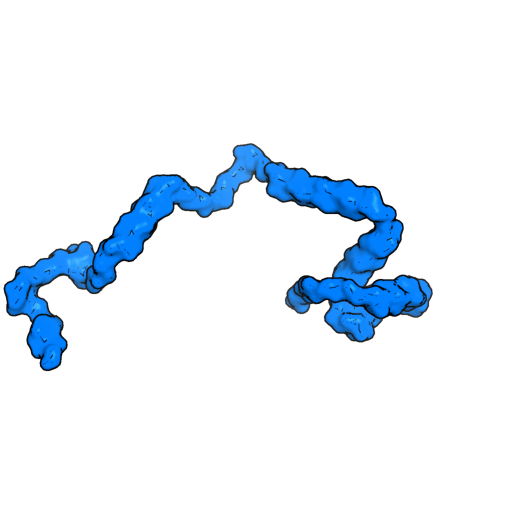3 -13.471 -42.377 1.00 74.56 92 LEU A CA 1
ATOM 746 C C . LEU A 1 92 ? 2.100 -13.951 -42.395 1.00 74.56 92 LEU A C 1
ATOM 748 O O . LEU A 1 92 ? 1.461 -14.024 -41.343 1.00 74.56 92 LEU A O 1
ATOM 752 N N . PRO A 1 93 ? 1.554 -14.324 -43.567 1.00 73.00 93 PRO A N 1
ATOM 753 C CA . PRO A 1 93 ? 0.240 -14.951 -43.631 1.00 73.00 93 PRO A CA 1
ATOM 754 C C . PRO A 1 93 ? 0.245 -16.230 -42.788 1.00 73.00 93 PRO A C 1
ATOM 756 O O . PRO A 1 93 ? 1.209 -16.999 -42.832 1.00 73.00 93 PRO A O 1
ATOM 759 N N . HIS A 1 94 ? -0.827 -16.465 -42.023 1.00 65.56 94 HIS A N 1
ATOM 760 C CA . HIS A 1 94 ? -0.993 -17.695 -41.250 1.00 65.56 94 HIS A CA 1
ATOM 761 C C . HIS A 1 94 ? -0.925 -18.906 -42.193 1.00 65.56 94 HIS A C 1
ATOM 763 O O . HIS A 1 94 ? -1.889 -19.214 -42.892 1.00 65.56 94 HIS A O 1
ATOM 769 N N . ARG A 1 95 ? 0.230 -19.574 -42.232 1.00 64.56 95 ARG A N 1
ATOM 770 C CA . ARG A 1 95 ? 0.403 -20.856 -42.917 1.00 64.56 95 ARG A CA 1
ATOM 771 C C . ARG A 1 95 ? -0.168 -21.965 -42.044 1.00 64.56 95 ARG A C 1
ATOM 773 O O . ARG A 1 95 ? 0.015 -21.948 -40.827 1.00 64.56 95 ARG A O 1
ATOM 780 N N . ASP A 1 96 ? -0.835 -22.931 -42.665 1.00 70.75 96 ASP A N 1
ATOM 781 C CA . ASP A 1 96 ? -1.193 -24.171 -41.980 1.00 70.75 96 ASP A CA 1
ATOM 782 C C . ASP A 1 96 ? 0.091 -24.896 -41.532 1.00 70.75 96 ASP A C 1
ATOM 784 O O . ASP A 1 96 ? 1.121 -24.825 -42.211 1.00 70.75 96 ASP A O 1
ATOM 788 N N . LEU A 1 97 ? 0.042 -25.593 -40.392 1.00 66.69 97 LEU A N 1
ATOM 789 C CA . LEU A 1 97 ? 1.175 -26.349 -39.840 1.00 66.69 97 LEU A CA 1
ATOM 790 C C . LEU A 1 97 ? 1.748 -27.312 -40.885 1.00 66.69 97 LEU A C 1
ATOM 792 O O . LEU A 1 97 ? 2.964 -27.455 -41.003 1.00 66.69 97 LEU A O 1
ATOM 796 N N . THR A 1 98 ? 0.868 -27.909 -41.690 1.00 66.81 98 THR A N 1
ATOM 797 C CA . THR A 1 98 ? 1.224 -28.775 -42.816 1.00 66.81 98 THR A CA 1
ATOM 798 C C . THR A 1 98 ? 2.118 -28.051 -43.829 1.00 66.81 98 THR A C 1
ATOM 800 O O . THR A 1 98 ? 3.180 -28.561 -44.176 1.00 66.81 98 THR A O 1
ATOM 803 N N . GLY A 1 99 ? 1.746 -26.836 -44.246 1.00 70.50 99 GLY A N 1
ATOM 804 C CA . GLY A 1 99 ? 2.512 -26.039 -45.213 1.00 70.50 99 GLY A CA 1
ATOM 805 C C . GLY A 1 99 ? 3.835 -25.509 -44.655 1.00 70.50 99 GLY A C 1
ATOM 806 O O . GLY A 1 99 ? 4.813 -25.371 -45.387 1.00 70.50 99 GLY A O 1
ATOM 807 N N . ALA A 1 100 ? 3.910 -25.265 -43.342 1.00 70.31 100 ALA A N 1
ATOM 808 C CA . ALA A 1 100 ? 5.142 -24.832 -42.683 1.00 70.31 100 ALA A CA 1
ATOM 809 C C . ALA A 1 100 ? 6.209 -25.941 -42.601 1.00 70.31 100 ALA A C 1
ATOM 811 O O . ALA A 1 100 ? 7.394 -25.645 -42.745 1.00 70.31 100 ALA A O 1
ATOM 812 N N . PHE A 1 101 ? 5.804 -27.198 -42.380 1.00 72.06 101 PHE A N 1
ATOM 813 C CA . PHE A 1 101 ? 6.730 -28.331 -42.237 1.00 72.06 101 PHE A CA 1
ATOM 814 C C . PHE A 1 101 ? 6.989 -29.095 -43.540 1.00 72.06 101 PHE A C 1
ATOM 816 O O . PHE A 1 101 ? 8.100 -29.577 -43.743 1.00 72.06 101 PHE A O 1
ATOM 823 N N . LEU A 1 102 ? 5.982 -29.231 -44.406 1.00 79.81 102 LEU A N 1
ATOM 824 C CA . LEU A 1 102 ? 6.047 -30.071 -45.610 1.00 79.81 102 LEU A CA 1
ATOM 825 C C . LEU A 1 102 ? 6.105 -29.256 -46.912 1.00 79.81 102 LEU A C 1
ATOM 827 O O . LEU A 1 102 ? 6.282 -29.834 -47.983 1.00 79.81 102 LEU A O 1
ATOM 831 N N . GLY A 1 103 ? 6.003 -27.926 -46.819 1.00 75.19 103 GLY A N 1
ATOM 832 C CA . GLY A 1 103 ? 5.863 -27.033 -47.966 1.00 75.19 103 GLY A CA 1
ATOM 833 C C . GLY A 1 103 ? 4.417 -26.937 -48.453 1.00 75.19 103 GLY A C 1
ATOM 834 O O . GLY A 1 103 ? 3.589 -27.812 -48.192 1.00 75.19 103 GLY A O 1
ATOM 835 N N . ASP A 1 104 ? 4.100 -25.850 -49.157 1.00 71.12 104 ASP A N 1
ATOM 836 C CA . ASP A 1 104 ? 2.795 -25.716 -49.803 1.00 71.12 104 ASP A CA 1
ATOM 837 C C . ASP A 1 104 ? 2.748 -26.645 -51.030 1.00 71.12 104 ASP A C 1
ATOM 839 O O . ASP A 1 104 ? 3.711 -26.674 -51.808 1.00 71.12 104 ASP A O 1
ATOM 843 N N . PRO A 1 105 ? 1.663 -27.419 -51.227 1.00 70.38 105 PRO A N 1
ATOM 844 C CA . PRO A 1 105 ? 1.512 -28.214 -52.435 1.00 70.38 105 PRO A CA 1
ATOM 845 C C . PRO A 1 105 ? 1.508 -27.291 -53.665 1.00 70.38 105 PRO A C 1
ATOM 847 O O . PRO A 1 105 ? 1.049 -26.147 -53.574 1.00 70.38 105 PRO A O 1
ATOM 850 N N . PRO A 1 106 ? 1.988 -27.761 -54.830 1.00 69.00 106 PRO A N 1
ATOM 851 C CA . PRO A 1 106 ? 1.877 -26.998 -56.066 1.00 69.00 106 PRO A CA 1
ATOM 852 C C . PRO A 1 106 ? 0.416 -26.611 -56.328 1.00 69.00 106 PRO A C 1
ATOM 854 O O . PRO A 1 106 ? -0.500 -27.376 -56.015 1.00 69.00 106 PRO A O 1
ATOM 857 N N . VAL A 1 107 ? 0.213 -25.431 -56.915 1.00 64.50 107 VAL A N 1
ATOM 858 C CA . VAL A 1 107 ? -1.114 -24.900 -57.269 1.00 64.50 107 VAL A CA 1
ATOM 859 C C . VAL A 1 107 ? -1.911 -25.959 -58.044 1.00 64.50 107 VAL A C 1
ATOM 861 O O . VAL A 1 107 ? -1.418 -26.493 -59.038 1.00 64.50 107 VAL A O 1
ATOM 864 N N . GLY A 1 108 ? -3.124 -26.277 -57.587 1.00 67.69 108 GLY A N 1
ATOM 865 C CA . GLY A 1 108 ? -4.003 -27.298 -58.167 1.00 67.69 108 GLY A CA 1
ATOM 866 C C . GLY A 1 108 ? -3.938 -28.687 -57.517 1.00 67.69 108 GLY A C 1
ATOM 867 O O . GLY A 1 108 ? -4.732 -29.552 -57.885 1.00 67.69 108 GLY A O 1
ATOM 868 N N . LEU A 1 109 ? -3.021 -28.933 -56.571 1.00 67.06 109 LEU A N 1
ATOM 869 C CA . LEU A 1 109 ? -2.880 -30.225 -55.873 1.00 67.06 109 LEU A CA 1
ATOM 870 C C . LEU A 1 109 ? -3.339 -30.180 -54.407 1.00 67.06 109 LEU A C 1
ATOM 872 O O . LEU A 1 109 ? -3.254 -31.188 -53.702 1.00 67.06 109 LEU A O 1
ATOM 876 N N . SER A 1 110 ? -3.837 -29.036 -53.929 1.00 69.00 110 SER A N 1
ATOM 877 C CA . SER A 1 110 ? -4.377 -28.939 -52.575 1.00 69.00 110 SER A CA 1
ATOM 878 C C . SER A 1 110 ? -5.786 -29.527 -52.513 1.00 69.00 110 SER A C 1
ATOM 880 O O . SER A 1 110 ? -6.703 -29.065 -53.190 1.00 69.00 110 SER A O 1
ATOM 882 N N . ALA A 1 111 ? -6.005 -30.488 -51.613 1.00 66.94 111 ALA A N 1
ATOM 883 C CA . ALA A 1 111 ? -7.332 -31.057 -51.348 1.00 66.94 111 ALA A CA 1
ATOM 884 C C . ALA A 1 111 ? -8.369 -30.016 -50.857 1.00 66.94 111 ALA A C 1
ATOM 886 O O . ALA A 1 111 ? -9.567 -30.305 -50.816 1.00 66.94 111 ALA A O 1
ATOM 887 N N . LEU A 1 112 ? -7.919 -28.815 -50.472 1.00 63.06 112 LEU A N 1
ATOM 888 C CA . LEU A 1 112 ? -8.754 -27.702 -50.019 1.00 63.06 112 LEU A CA 1
ATOM 889 C C . LEU A 1 112 ? -9.134 -26.719 -51.141 1.00 63.06 112 LEU A C 1
ATOM 891 O O . LEU A 1 112 ? -10.113 -25.998 -50.974 1.00 63.06 112 LEU A O 1
ATOM 895 N N . GLU A 1 113 ? -8.436 -26.698 -52.285 1.00 66.69 113 GLU A N 1
ATOM 896 C CA . GLU A 1 113 ? -8.746 -25.775 -53.399 1.00 66.69 113 GLU A CA 1
ATOM 897 C C . GLU A 1 113 ? -10.123 -26.039 -54.031 1.00 66.69 113 GLU A C 1
ATOM 899 O O . GLU A 1 113 ? -10.762 -25.114 -54.526 1.00 66.69 113 GLU A O 1
ATOM 904 N N . GLY A 1 114 ? -10.613 -27.281 -53.972 1.00 59.66 114 GLY A N 1
A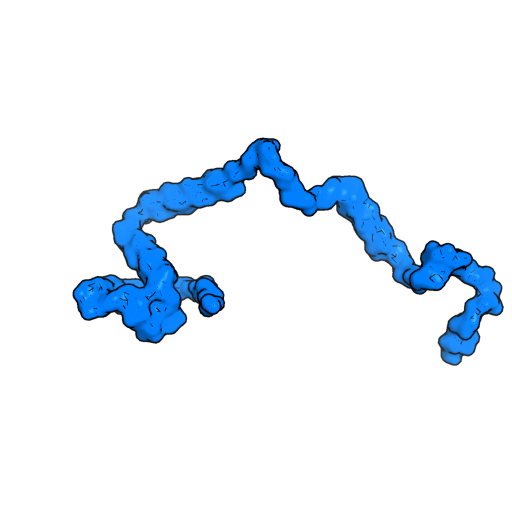TOM 905 C CA . GLY A 1 114 ? -11.931 -27.671 -54.488 1.00 59.66 114 GLY A CA 1
ATOM 906 C C . GLY A 1 114 ? -13.099 -27.467 -53.517 1.00 59.66 114 GLY A C 1
ATOM 907 O O . GLY A 1 114 ? -14.234 -27.769 -53.876 1.00 59.66 114 GLY A O 1
ATOM 908 N N . ARG A 1 115 ? -12.853 -26.994 -52.285 1.00 61.19 115 ARG A N 1
ATOM 909 C CA . ARG A 1 115 ? -13.905 -26.710 -51.295 1.00 61.19 115 ARG A CA 1
ATOM 910 C C . ARG A 1 115 ? -14.239 -25.215 -51.308 1.00 61.19 115 ARG A C 1
ATOM 912 O O . ARG A 1 115 ? -13.797 -24.470 -50.437 1.00 61.19 115 ARG A O 1
ATOM 919 N N . ARG A 1 116 ? -15.004 -24.780 -52.306 1.00 53.91 116 ARG A N 1
ATOM 920 C CA . ARG A 1 116 ? -15.735 -23.506 -52.295 1.00 53.91 116 ARG A CA 1
ATOM 921 C C . ARG A 1 116 ? -17.222 -23.769 -52.428 1.00 53.91 116 ARG A C 1
ATOM 923 O O . ARG A 1 116 ? -17.571 -24.692 -53.194 1.00 53.91 116 ARG A O 1
#

Foldseek 3Di:
DDDAPPDDDDPVLLVQLVVCVVPDQLCVSCVVVVGHSVVSVVSVVVVPDDPVVVVVVVVVVVVVVVPDPPPDDPPPDPDPVRVVVVVVVVPDDDDDPCCVPVNDPPPPPDPCVPPD

Radius of gyration: 28.67 Å; Cα contacts (8 Å, |Δi|>4): 45; chains: 1; bounding box: 41×46×79 Å

Secondary structure (DSSP, 8-state):
-PPP--PPPPHHHHHHHHHHTTTS-HHHHHHHTT--HHHHHHHHHHHHS-HHHHHHHHHHHHHHHH---TTSPP--PPPHHHHHHHHHHHHS----HHHHHH-PPPTT--TTTT--

Nearest PDB structures (foldseek):
  7r3e-assembly1_B  TM=6.430E-01  e=7.252E-01  Pseudomonas aeruginosa PAO1
  8hnp-assembly1_B  TM=5.241E-01  e=8.257E-01  Thermococcus onnurineus NA1
  4y13-assembly1_A  TM=6.855E-01  e=1.388E+00  Escherichia coli O157:H7
  5mq0-assembly1_O  TM=4.856E-01  e=8.257E-01  Saccharomyces cerevisiae
  8dq1-assembly1_D  TM=5.995E-01  e=9.401E-01  Pseudomonas aeruginosa

Solvent-accessible surface area (backbone atoms only — not comparable to full-atom values): 7392 Å² total; per-residue (Å²): 133,84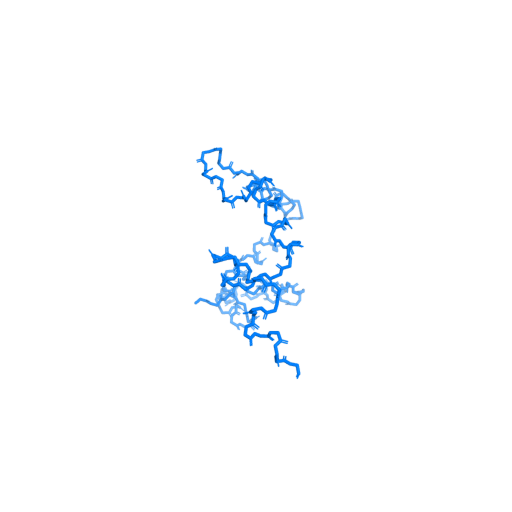,76,83,77,85,69,82,86,48,73,69,57,53,53,49,50,61,66,40,60,82,78,47,55,55,58,55,54,9,62,77,71,76,42,51,43,66,56,44,53,51,49,54,52,55,69,76,45,52,76,64,54,52,50,49,52,52,52,51,53,53,52,56,72,67,63,66,60,92,82,54,76,73,75,87,66,76,49,75,66,53,49,49,53,50,54,53,58,69,72,46,77,92,67,54,72,63,36,73,77,74,46,71,68,60,94,90,68,47,88,63,76,79,72,121

Sequence (116 aa):
MTKADDRPWTAEEDDFAQRMNRQMTRKAIGKVLGRTKNAVTGGLRLLAMTPEERRNLHAYRSQLRQKVDPNDPPIYRPTPEMLHDRDVRSMLPHRDLTGAFLGDPPVGLSALEGRR